Protein AF-A0A820ELJ1-F1 (afdb_monomer)

Structure (mmCIF, N/CA/C/O backbone):
data_AF-A0A820ELJ1-F1
#
_entry.id   AF-A0A820ELJ1-F1
#
loop_
_atom_site.group_PDB
_atom_site.id
_atom_site.type_symbol
_atom_site.label_atom_id
_atom_site.label_alt_id
_atom_site.label_comp_id
_atom_site.label_asym_id
_atom_site.label_entity_id
_atom_site.label_seq_id
_atom_site.pdbx_PDB_ins_code
_atom_site.Cartn_x
_atom_site.Cartn_y
_atom_site.Cartn_z
_atom_site.occupancy
_atom_site.B_iso_or_equiv
_atom_site.auth_seq_id
_atom_site.auth_comp_id
_atom_site.auth_asym_id
_atom_site.auth_atom_id
_atom_site.pdbx_PDB_model_num
ATOM 1 N N . MET A 1 1 ? -23.526 17.599 0.130 1.00 45.34 1 MET A N 1
ATOM 2 C CA . MET A 1 1 ? -22.568 16.827 0.947 1.00 45.34 1 MET A CA 1
ATOM 3 C C . MET A 1 1 ? -21.184 17.268 0.502 1.00 45.34 1 MET A C 1
ATOM 5 O O . MET A 1 1 ? -20.809 16.964 -0.621 1.00 45.34 1 MET A O 1
ATOM 9 N N . ASN A 1 2 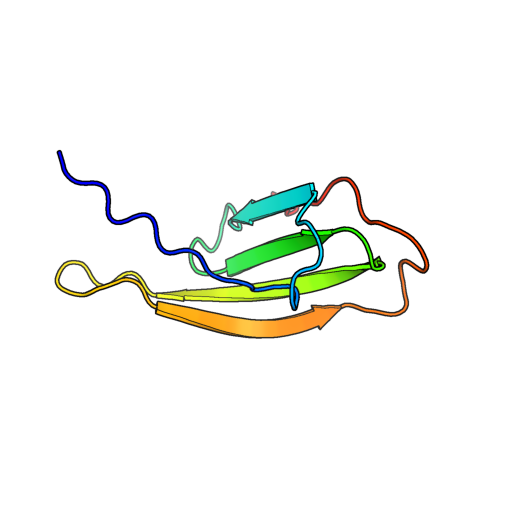? -20.507 18.112 1.284 1.00 42.19 2 ASN A N 1
ATOM 10 C CA . ASN A 1 2 ? -19.162 18.573 0.938 1.00 42.19 2 ASN A CA 1
ATOM 11 C C . ASN A 1 2 ? -18.200 17.452 1.325 1.00 42.19 2 ASN A C 1
ATOM 13 O O . ASN A 1 2 ? -17.958 17.227 2.508 1.00 42.19 2 ASN A O 1
ATOM 17 N N . VAL A 1 3 ? -17.735 16.691 0.338 1.00 51.97 3 VAL A N 1
ATOM 18 C CA . VAL A 1 3 ? -16.672 15.716 0.559 1.00 51.97 3 VAL A CA 1
ATOM 19 C C . VAL A 1 3 ? -15.375 16.504 0.496 1.00 51.97 3 VAL A C 1
ATOM 21 O O . VAL A 1 3 ? -14.924 16.894 -0.578 1.00 51.97 3 VAL A O 1
ATOM 24 N N . CYS A 1 4 ? -14.799 16.795 1.659 1.00 47.38 4 CYS A N 1
ATOM 25 C CA . CYS A 1 4 ? -13.399 17.177 1.722 1.00 47.38 4 CYS A CA 1
ATOM 26 C C . CYS A 1 4 ? -12.605 15.946 1.298 1.00 47.38 4 CYS A C 1
ATOM 28 O O . CYS A 1 4 ? -12.424 15.034 2.099 1.00 47.38 4 CYS A O 1
ATOM 30 N N . THR A 1 5 ? -12.206 15.882 0.031 1.00 49.34 5 THR A N 1
ATOM 31 C CA . THR A 1 5 ? -11.326 14.823 -0.456 1.00 49.34 5 THR A CA 1
ATOM 32 C C . THR A 1 5 ? -9.905 15.203 -0.053 1.00 49.34 5 THR A C 1
ATOM 34 O O . THR A 1 5 ? -9.356 16.138 -0.642 1.00 49.34 5 THR A O 1
ATOM 37 N N . PRO A 1 6 ? -9.294 14.556 0.955 1.00 52.75 6 PRO A N 1
ATOM 38 C CA . PRO A 1 6 ? -7.896 14.809 1.253 1.00 52.75 6 PRO A CA 1
ATOM 39 C C . PRO A 1 6 ? -7.067 14.393 0.033 1.00 52.75 6 PRO A C 1
ATOM 41 O O . PRO A 1 6 ? -7.103 13.237 -0.388 1.00 52.75 6 PRO A O 1
ATOM 44 N N . ASN A 1 7 ? -6.343 15.341 -0.564 1.00 54.62 7 ASN A N 1
ATOM 45 C CA . ASN A 1 7 ? -5.306 15.014 -1.532 1.00 54.62 7 ASN A CA 1
ATOM 46 C C . ASN A 1 7 ? -4.044 14.711 -0.724 1.00 54.62 7 ASN A C 1
ATOM 48 O O . ASN A 1 7 ? -3.597 15.532 0.073 1.00 54.62 7 ASN A O 1
ATOM 52 N N . ILE A 1 8 ? -3.499 13.509 -0.863 1.00 57.53 8 ILE A N 1
ATOM 53 C CA . ILE A 1 8 ? -2.275 13.160 -0.153 1.00 57.53 8 ILE A CA 1
ATOM 54 C C . ILE A 1 8 ? -1.291 12.593 -1.168 1.00 57.53 8 ILE A C 1
ATOM 56 O O . ILE A 1 8 ? -1.534 11.554 -1.778 1.00 57.53 8 ILE A O 1
ATOM 60 N N . SER A 1 9 ? -0.186 13.312 -1.380 1.00 66.25 9 SER A N 1
ATOM 61 C CA . SER A 1 9 ? 0.896 12.928 -2.297 1.00 66.25 9 SER A CA 1
ATOM 62 C C . SER A 1 9 ? 1.793 11.862 -1.666 1.00 66.25 9 SER A C 1
ATOM 64 O O . SER A 1 9 ? 2.983 12.073 -1.447 1.00 66.25 9 SER A O 1
ATOM 66 N N . TRP A 1 10 ? 1.207 10.705 -1.361 1.00 70.19 10 TRP A N 1
ATOM 67 C CA . TRP A 1 10 ? 1.864 9.580 -0.693 1.00 70.19 10 TRP A CA 1
ATOM 68 C C . TRP A 1 10 ? 3.087 9.025 -1.438 1.00 70.19 10 TR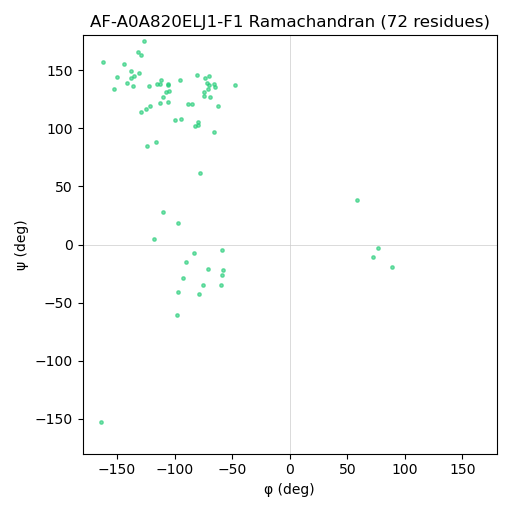P A C 1
ATOM 70 O O . TRP A 1 10 ? 3.985 8.481 -0.808 1.00 70.19 10 TRP A O 1
ATOM 80 N N . HIS A 1 11 ? 3.149 9.188 -2.763 1.00 74.88 11 HIS A N 1
ATOM 81 C CA . HIS A 1 11 ? 4.252 8.715 -3.613 1.00 74.88 11 HIS A CA 1
ATOM 82 C C . HIS A 1 11 ? 5.105 9.862 -4.178 1.00 74.88 11 HIS A C 1
ATOM 84 O O . HIS A 1 11 ? 5.648 9.744 -5.266 1.00 74.88 11 HIS A O 1
ATOM 90 N N . GLY A 1 12 ? 5.202 11.011 -3.499 1.00 73.88 12 GLY A N 1
ATOM 91 C CA . GLY A 1 12 ? 6.094 12.089 -3.960 1.00 73.88 12 GLY A CA 1
ATOM 92 C C . GLY A 1 12 ? 5.782 12.592 -5.378 1.00 73.88 12 GLY A C 1
ATOM 93 O O . GLY A 1 12 ? 6.697 12.883 -6.141 1.00 73.88 12 GLY A O 1
ATOM 94 N N . CYS A 1 13 ? 4.486 12.683 -5.704 1.00 78.06 13 CYS A N 1
ATOM 95 C CA . CYS A 1 13 ? 3.911 13.037 -7.011 1.00 78.06 13 CYS A CA 1
ATOM 96 C C . CYS A 1 13 ? 3.926 11.942 -8.091 1.00 78.06 13 CYS A C 1
ATOM 98 O O . CYS A 1 13 ? 3.347 12.166 -9.154 1.00 78.06 13 CYS A O 1
ATOM 100 N N . ASP A 1 14 ? 4.490 10.761 -7.832 1.00 85.31 14 ASP A N 1
ATOM 101 C CA . ASP A 1 14 ? 4.325 9.626 -8.742 1.00 85.31 14 ASP A CA 1
ATOM 102 C C . ASP A 1 14 ? 2.876 9.093 -8.703 1.00 85.31 14 ASP A C 1
ATOM 104 O O . ASP A 1 14 ? 2.227 9.105 -7.647 1.00 85.31 14 ASP A O 1
ATOM 108 N N . PRO A 1 15 ? 2.330 8.616 -9.838 1.00 87.25 15 PRO A N 1
ATOM 109 C CA . PRO A 1 15 ? 0.976 8.089 -9.877 1.00 87.25 15 PRO A CA 1
ATOM 110 C C . PRO A 1 15 ? 0.875 6.752 -9.133 1.00 87.25 15 PRO A C 1
ATOM 112 O O . PRO A 1 15 ? 1.708 5.853 -9.289 1.00 87.25 15 PRO A O 1
ATOM 115 N N . VAL A 1 16 ? -0.202 6.613 -8.359 1.00 90.50 16 VAL A N 1
ATOM 116 C CA . VAL A 1 16 ? -0.583 5.364 -7.692 1.00 90.50 16 VAL A CA 1
ATOM 117 C C . VAL A 1 16 ? -1.458 4.558 -8.645 1.00 90.50 16 VAL A C 1
ATOM 119 O O . VAL A 1 16 ? -2.513 5.028 -9.067 1.00 90.50 16 VAL A O 1
ATOM 122 N N . TYR A 1 17 ? -1.035 3.341 -8.980 1.00 92.56 17 TYR A N 1
ATOM 123 C CA . TYR A 1 17 ? -1.775 2.459 -9.889 1.00 92.56 17 TYR A CA 1
ATOM 124 C C . TYR A 1 17 ? -2.715 1.517 -9.145 1.00 92.56 17 TYR A C 1
ATOM 126 O O . TYR A 1 17 ? -3.762 1.137 -9.665 1.00 92.56 17 TYR A O 1
ATOM 134 N N . SER A 1 18 ? -2.373 1.161 -7.905 1.00 93.06 18 SER A N 1
ATOM 135 C CA . SER A 1 18 ? -3.198 0.279 -7.088 1.00 93.06 18 SER A CA 1
ATOM 136 C C . SER A 1 18 ? -3.035 0.583 -5.603 1.00 93.06 18 SER A C 1
ATOM 138 O O . SER A 1 18 ? -1.938 0.854 -5.114 1.00 93.06 18 SER A O 1
ATOM 140 N N . CYS A 1 19 ? -4.134 0.458 -4.864 1.00 93.19 19 CYS A N 1
ATOM 141 C CA . CYS A 1 19 ? -4.178 0.530 -3.409 1.00 93.19 19 CYS A CA 1
ATOM 142 C C . CYS A 1 19 ? -5.107 -0.559 -2.850 1.00 93.19 19 CYS A C 1
ATOM 144 O O . CYS A 1 19 ? -6.050 -0.980 -3.519 1.00 93.19 19 CYS A O 1
ATOM 146 N N . THR A 1 20 ? -4.821 -1.058 -1.647 1.00 94.38 20 THR A N 1
ATOM 147 C CA . THR A 1 20 ? -5.656 -2.065 -0.977 1.00 94.38 20 THR A CA 1
ATOM 148 C C . THR A 1 20 ? -5.523 -1.972 0.540 1.00 94.38 20 THR A C 1
ATOM 150 O O . THR A 1 20 ? -4.418 -1.911 1.083 1.00 94.38 20 THR A O 1
ATOM 153 N N . ILE A 1 21 ? -6.655 -1.999 1.236 1.00 93.88 21 ILE A N 1
ATOM 154 C CA . ILE A 1 21 ? -6.697 -2.164 2.694 1.00 93.88 21 ILE A CA 1
ATOM 155 C C . ILE A 1 21 ? -6.539 -3.657 3.001 1.00 93.88 21 ILE A C 1
ATOM 157 O O . ILE A 1 21 ? -6.960 -4.498 2.201 1.00 93.88 21 ILE A O 1
ATOM 161 N N . ASN A 1 22 ? -5.880 -3.988 4.106 1.00 93.62 22 ASN A N 1
ATOM 162 C CA . ASN A 1 22 ? -5.751 -5.363 4.563 1.00 93.62 22 ASN A CA 1
ATOM 163 C C . ASN A 1 22 ? -7.127 -5.874 5.036 1.00 93.62 22 ASN A C 1
ATOM 165 O O . ASN A 1 22 ? -7.768 -5.217 5.856 1.00 93.62 22 ASN A O 1
ATOM 169 N N . PRO A 1 23 ? -7.600 -7.021 4.516 1.00 92.62 23 PRO A N 1
ATOM 170 C CA . PRO A 1 23 ? -8.938 -7.529 4.809 1.00 92.62 23 PRO A CA 1
ATOM 171 C C . PRO A 1 23 ? -9.101 -8.051 6.244 1.00 92.62 23 PRO A C 1
ATOM 173 O O . PRO A 1 23 ? -10.228 -8.142 6.722 1.00 92.62 23 PRO A O 1
ATOM 176 N N . VAL A 1 24 ? -8.003 -8.404 6.921 1.00 93.00 24 VAL A N 1
ATOM 177 C CA . VAL A 1 24 ? -8.000 -8.915 8.302 1.00 93.00 24 VAL A CA 1
ATOM 178 C C . VAL A 1 24 ? -7.691 -7.796 9.298 1.00 93.00 24 VAL A C 1
ATOM 180 O O . VAL A 1 24 ? -8.324 -7.706 10.347 1.00 93.00 24 VAL A O 1
ATOM 183 N N . ASP A 1 25 ? -6.739 -6.923 8.961 1.00 90.75 25 ASP A N 1
ATOM 184 C CA . ASP A 1 25 ? -6.343 -5.772 9.776 1.00 90.75 25 ASP A CA 1
ATOM 185 C C . ASP A 1 25 ? -6.635 -4.460 9.039 1.00 90.75 25 ASP A C 1
ATOM 187 O O . ASP A 1 25 ? -5.769 -3.903 8.365 1.00 90.75 25 ASP A O 1
ATOM 191 N N . SER A 1 26 ? -7.849 -3.927 9.195 1.00 88.00 26 SER A N 1
ATOM 192 C CA . SER A 1 26 ? -8.300 -2.696 8.522 1.00 88.00 26 SER A CA 1
ATOM 193 C C . SER A 1 26 ? -7.456 -1.448 8.819 1.0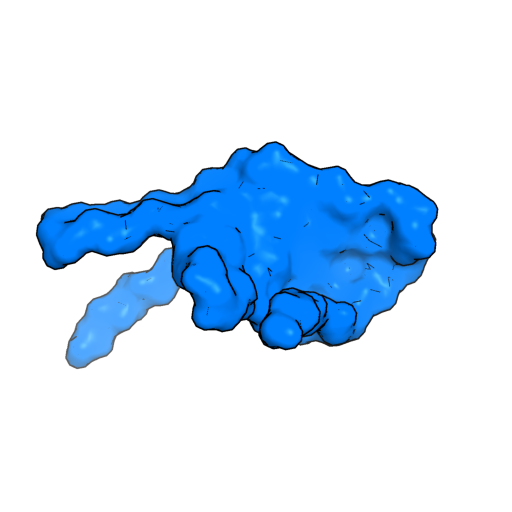0 88.00 26 SER A C 1
ATOM 195 O O . SER A 1 26 ? -7.704 -0.395 8.232 1.00 88.00 26 SER A O 1
ATOM 197 N N . LYS A 1 27 ? -6.469 -1.542 9.719 1.00 91.94 27 LYS A N 1
ATOM 198 C CA . LYS A 1 27 ? -5.494 -0.485 9.994 1.00 91.94 27 LYS A CA 1
ATOM 199 C C . LYS A 1 27 ? -4.324 -0.484 9.015 1.00 91.94 27 LYS A C 1
ATOM 201 O O . LYS A 1 27 ? -3.515 0.427 9.043 1.00 91.94 27 LYS A O 1
ATOM 206 N N . ARG A 1 28 ? -4.197 -1.470 8.127 1.00 93.50 28 ARG A N 1
ATOM 207 C CA . ARG A 1 28 ? -3.089 -1.528 7.163 1.00 93.50 28 ARG A CA 1
ATOM 208 C C . ARG A 1 28 ? -3.556 -1.204 5.759 1.00 93.50 28 ARG A C 1
ATOM 210 O O . ARG A 1 28 ? -4.495 -1.807 5.244 1.00 93.50 28 ARG A O 1
ATOM 217 N N . LEU A 1 29 ? -2.833 -0.308 5.102 1.00 93.50 29 LEU A N 1
ATOM 218 C CA . LEU A 1 29 ? -3.013 0.020 3.693 1.00 93.50 29 LEU A CA 1
ATOM 219 C C . LEU A 1 29 ? -1.711 -0.228 2.945 1.00 93.50 29 LEU A C 1
ATOM 221 O O . LEU A 1 29 ? -0.634 0.143 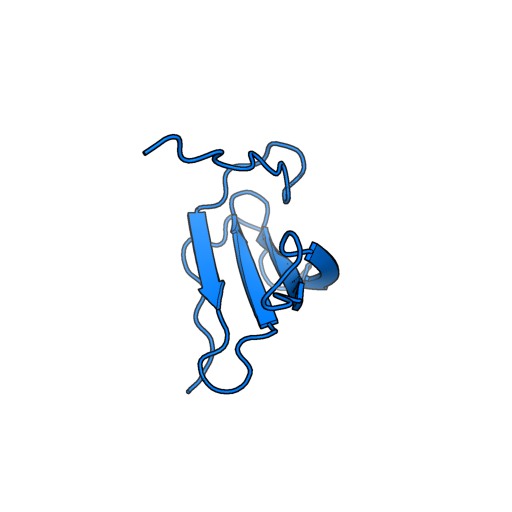3.401 1.00 93.50 29 LEU A O 1
ATOM 225 N N . ALA A 1 30 ? -1.823 -0.842 1.774 1.00 94.25 30 ALA A N 1
ATOM 226 C CA . ALA A 1 30 ? -0.723 -0.995 0.840 1.00 94.25 30 ALA A CA 1
ATOM 227 C C . ALA A 1 30 ? -1.031 -0.219 -0.441 1.00 94.25 30 ALA A C 1
ATOM 229 O O . ALA A 1 30 ? -2.155 -0.251 -0.947 1.00 94.25 30 ALA A O 1
ATOM 230 N N . THR A 1 31 ? -0.029 0.470 -0.976 1.00 93.94 31 THR A N 1
ATOM 231 C CA . THR A 1 31 ? -0.134 1.245 -2.223 1.00 93.94 31 THR A CA 1
ATOM 232 C C . THR A 1 31 ? 1.075 0.987 -3.104 1.00 93.94 31 THR A C 1
ATOM 234 O O . THR A 1 31 ? 2.182 0.861 -2.582 1.00 93.94 31 THR A O 1
ATOM 237 N N . ALA A 1 32 ? 0.884 0.966 -4.418 1.00 93.56 32 ALA A N 1
ATOM 238 C CA . ALA A 1 32 ? 1.952 0.735 -5.380 1.00 93.56 32 ALA A CA 1
ATOM 239 C C . ALA A 1 32 ? 1.747 1.583 -6.646 1.00 93.56 32 ALA A C 1
ATOM 241 O O . ALA A 1 32 ? 0.619 1.985 -6.956 1.00 93.56 32 ALA A O 1
ATOM 242 N N . GLY A 1 33 ? 2.834 1.878 -7.358 1.00 90.62 33 GLY A N 1
ATOM 243 C CA . GLY A 1 33 ? 2.798 2.815 -8.478 1.00 90.62 33 GLY A CA 1
ATOM 244 C C . GLY A 1 33 ? 4.011 2.747 -9.399 1.00 90.62 33 GLY A C 1
ATOM 245 O O . GLY A 1 33 ? 4.657 1.705 -9.542 1.00 90.62 33 GLY A O 1
ATOM 246 N N . MET A 1 34 ? 4.302 3.881 -10.034 1.00 86.75 34 MET A N 1
ATOM 247 C CA . MET A 1 34 ? 5.216 3.982 -11.176 1.00 86.75 34 MET A CA 1
ATOM 248 C C . MET A 1 34 ? 6.653 3.515 -10.905 1.00 86.75 34 MET A C 1
ATOM 250 O O . MET A 1 34 ? 7.280 2.939 -11.790 1.00 86.75 34 MET A O 1
ATOM 254 N N . ARG A 1 35 ? 7.190 3.726 -9.700 1.00 84.75 35 ARG A N 1
ATOM 255 C CA . ARG A 1 35 ? 8.633 3.563 -9.428 1.00 84.75 35 ARG A CA 1
ATOM 256 C C . ARG A 1 35 ? 9.044 2.218 -8.830 1.00 84.75 35 ARG A C 1
ATOM 258 O O . ARG A 1 35 ? 10.091 2.136 -8.198 1.00 84.75 35 ARG A O 1
ATOM 265 N N . GLY A 1 36 ? 8.213 1.184 -8.943 1.00 85.69 36 GLY A N 1
ATOM 266 C CA . GLY A 1 36 ? 8.513 -0.131 -8.354 1.00 85.69 36 GLY A CA 1
AT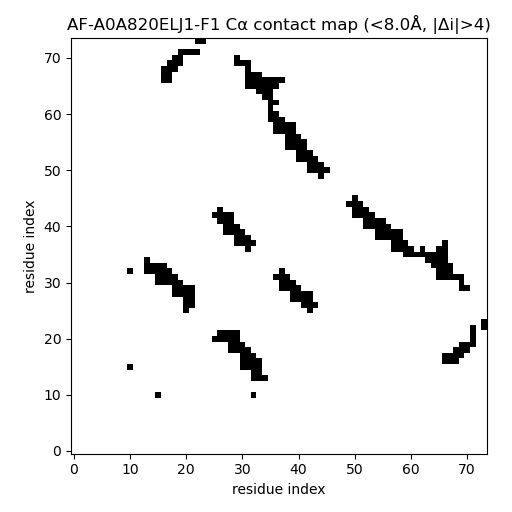OM 267 C C . GLY A 1 36 ? 8.401 -0.194 -6.828 1.00 85.69 36 GLY A C 1
ATOM 268 O O . GLY A 1 36 ? 8.386 -1.275 -6.245 1.00 85.69 36 GLY A O 1
ATOM 269 N N . SER A 1 37 ? 8.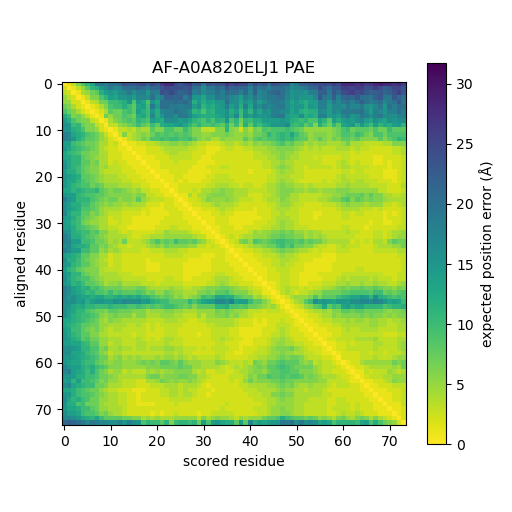268 0.959 -6.175 1.00 89.44 37 SER A N 1
ATOM 270 C CA . SER A 1 37 ? 8.069 1.070 -4.740 1.00 89.44 37 SER A CA 1
ATOM 271 C C . SER A 1 37 ? 6.651 0.683 -4.347 1.00 89.44 37 SER A C 1
ATOM 273 O O . SER A 1 37 ? 5.661 1.190 -4.885 1.00 89.44 37 SER A O 1
ATOM 275 N N . ILE A 1 38 ? 6.565 -0.173 -3.338 1.00 92.94 38 ILE A N 1
ATOM 276 C CA . ILE A 1 38 ? 5.336 -0.430 -2.601 1.00 92.94 38 ILE A CA 1
ATOM 277 C C . ILE A 1 38 ? 5.474 0.271 -1.253 1.00 92.94 38 ILE A C 1
ATOM 279 O O . ILE A 1 38 ? 6.487 0.119 -0.577 1.00 92.94 38 ILE A O 1
ATOM 283 N N . TYR A 1 39 ? 4.460 1.021 -0.842 1.00 92.75 39 TYR A N 1
ATOM 284 C CA . TYR A 1 39 ? 4.434 1.678 0.463 1.00 92.75 39 TYR A CA 1
ATOM 285 C C . TYR A 1 39 ? 3.346 1.063 1.336 1.00 92.75 39 TYR A C 1
ATOM 287 O O . TYR A 1 39 ? 2.239 0.786 0.860 1.00 92.75 39 TYR A O 1
ATOM 295 N N . LEU A 1 40 ? 3.688 0.862 2.605 1.00 93.88 40 LEU A N 1
ATOM 296 C CA . LEU A 1 40 ? 2.800 0.421 3.668 1.00 93.88 40 LEU A CA 1
ATOM 297 C C . LEU A 1 40 ? 2.466 1.591 4.588 1.00 93.88 40 LEU A C 1
ATOM 299 O O . LEU A 1 40 ? 3.338 2.380 4.963 1.00 93.88 40 LEU A O 1
ATOM 303 N N . TRP A 1 41 ? 1.19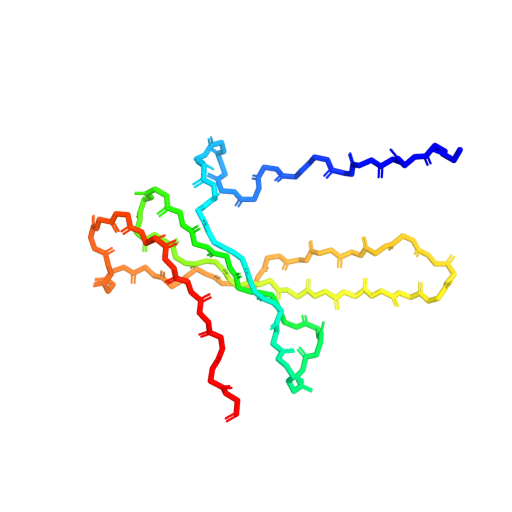9 1.652 4.974 1.00 93.19 41 TRP A N 1
ATOM 304 C CA . TRP A 1 41 ? 0.624 2.728 5.766 1.00 93.19 41 TRP A CA 1
ATOM 305 C C . TRP A 1 41 ? -0.177 2.164 6.932 1.00 93.19 41 TRP A C 1
ATOM 307 O O . TRP A 1 41 ? -0.796 1.101 6.802 1.00 93.19 41 TRP A O 1
ATOM 317 N N . ASP A 1 42 ? -0.182 2.899 8.040 1.00 93.75 42 ASP A N 1
ATOM 318 C CA . ASP A 1 42 ? -1.113 2.698 9.143 1.00 93.75 42 ASP A CA 1
ATOM 319 C C . ASP A 1 42 ? -2.301 3.638 8.981 1.00 93.75 42 ASP A C 1
ATOM 321 O O . ASP A 1 42 ? -2.130 4.789 8.576 1.00 93.75 42 ASP A O 1
ATOM 325 N N . ILE A 1 43 ? -3.491 3.157 9.311 1.00 91.69 43 ILE A N 1
ATOM 326 C CA . ILE A 1 43 ? -4.732 3.919 9.290 1.00 91.69 43 ILE A CA 1
ATOM 327 C C . ILE A 1 43 ? -5.315 3.903 10.695 1.00 91.69 43 ILE A C 1
ATOM 329 O O . ILE A 1 43 ? -5.726 2.860 11.208 1.00 91.69 43 ILE A O 1
ATOM 333 N N . GLU A 1 44 ? -5.458 5.087 11.276 1.00 90.44 44 GLU A N 1
ATOM 334 C CA . GLU A 1 44 ? -6.227 5.282 12.495 1.00 90.44 44 GLU A CA 1
ATOM 335 C C . GLU A 1 44 ? -7.467 6.111 12.159 1.00 90.44 44 GLU A C 1
ATOM 337 O O . GLU A 1 44 ? -7.380 7.222 11.640 1.00 90.44 44 GLU A O 1
ATOM 342 N N . CYS A 1 45 ? -8.650 5.559 12.435 1.00 86.12 45 CYS A N 1
ATOM 343 C CA . CYS A 1 45 ? -9.928 6.225 12.188 1.00 86.12 45 CYS A CA 1
ATOM 344 C C . CYS A 1 45 ? -10.733 6.296 13.494 1.00 86.12 45 CYS A C 1
ATOM 346 O O . CYS A 1 45 ? -11.540 5.404 13.777 1.00 86.12 45 CYS A O 1
ATOM 3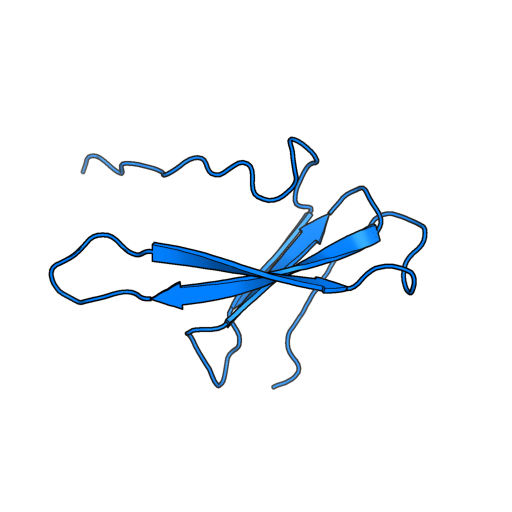48 N N . PRO A 1 46 ? -10.491 7.309 14.342 1.00 84.56 46 PRO A N 1
ATOM 349 C CA . PRO A 1 46 ? -11.260 7.496 15.563 1.00 84.56 46 PRO A CA 1
ATOM 350 C C . PRO A 1 46 ? -12.669 7.991 15.215 1.00 84.56 46 PRO A C 1
ATOM 352 O O . PRO A 1 46 ? -12.828 8.881 14.386 1.00 84.56 46 PRO A O 1
ATOM 355 N N . ALA A 1 47 ? -13.703 7.485 15.892 1.00 81.38 47 ALA A N 1
ATOM 356 C CA . ALA A 1 47 ? -15.105 7.798 15.573 1.00 81.38 47 ALA A CA 1
ATOM 357 C C . ALA A 1 47 ? -15.471 9.299 15.626 1.00 81.38 47 ALA A C 1
ATOM 359 O O . ALA A 1 47 ? -16.461 9.712 15.029 1.00 81.38 47 ALA A O 1
ATOM 360 N N . ALA A 1 48 ? -14.695 10.110 16.349 1.00 80.50 48 ALA A N 1
ATOM 361 C CA . ALA A 1 48 ? -14.966 11.529 16.583 1.00 80.50 48 ALA A CA 1
ATOM 362 C C . ALA A 1 48 ? -13.878 12.471 16.029 1.00 80.50 48 ALA A C 1
ATOM 364 O O . ALA A 1 48 ? -13.932 13.673 16.284 1.00 80.50 48 ALA A O 1
ATOM 365 N N . GLN A 1 49 ? -12.870 11.952 15.321 1.00 82.44 49 GLN A N 1
ATOM 366 C CA . GLN A 1 49 ? -11.721 12.734 14.852 1.00 82.44 49 GLN A CA 1
ATOM 367 C C . GLN A 1 49 ? -11.435 12.463 13.374 1.00 82.44 49 GLN A C 1
ATOM 369 O O . GLN A 1 49 ? -11.953 11.517 12.784 1.00 82.44 49 GLN A O 1
ATOM 374 N N . GLN A 1 50 ? -10.618 13.319 12.760 1.00 80.69 50 GLN A N 1
ATOM 375 C CA . GLN A 1 50 ? -10.165 13.085 11.392 1.00 80.69 50 GLN A CA 1
ATOM 376 C C . GLN A 1 50 ? -9.268 11.841 11.344 1.00 80.69 50 GLN A C 1
ATOM 378 O O . GLN A 1 50 ? -8.432 11.674 12.234 1.00 80.69 50 GLN A O 1
ATOM 383 N N . PRO A 1 51 ? -9.424 10.981 10.324 1.00 84.25 51 PRO A N 1
ATOM 384 C CA . PRO A 1 51 ? -8.567 9.821 10.169 1.00 84.25 51 PRO A CA 1
ATOM 385 C C . PRO A 1 51 ? -7.129 10.262 9.900 1.00 84.25 51 PRO A C 1
ATOM 387 O O . PRO A 1 51 ? -6.881 11.155 9.085 1.00 84.25 51 PRO A O 1
ATOM 390 N N . THR A 1 52 ? -6.183 9.618 10.571 1.00 86.94 52 THR A N 1
ATOM 391 C CA . THR A 1 52 ? -4.750 9.822 10.374 1.00 86.94 52 THR A CA 1
ATOM 392 C C . THR A 1 52 ? -4.180 8.632 9.620 1.00 86.94 52 THR A C 1
ATOM 394 O O . THR A 1 52 ? -4.532 7.477 9.861 1.00 86.94 52 THR A O 1
ATOM 397 N N . ILE A 1 53 ? -3.316 8.928 8.650 1.00 88.75 53 ILE A N 1
ATOM 398 C CA . ILE A 1 53 ? -2.651 7.913 7.837 1.00 88.75 53 ILE A CA 1
ATOM 399 C C . ILE A 1 53 ? -1.157 8.153 7.958 1.00 88.75 53 ILE A C 1
ATOM 401 O O . ILE A 1 53 ? -0.667 9.220 7.582 1.00 88.75 53 ILE A O 1
ATOM 405 N N . THR A 1 54 ? -0.441 7.183 8.516 1.00 91.44 54 THR A N 1
ATOM 406 C CA . THR A 1 54 ? 0.991 7.301 8.791 1.00 91.44 54 THR A CA 1
ATOM 407 C C . THR A 1 54 ? 1.779 6.360 7.897 1.00 91.44 54 THR A C 1
ATOM 409 O O . THR A 1 54 ? 1.358 5.249 7.583 1.00 91.44 54 THR A O 1
ATOM 412 N N . PHE A 1 55 ? 2.931 6.830 7.434 1.00 91.31 55 PHE A N 1
ATOM 413 C CA . PHE A 1 55 ? 3.846 6.009 6.659 1.00 91.31 55 PHE A CA 1
ATOM 414 C C . PHE A 1 55 ? 4.563 5.015 7.579 1.00 91.31 55 PHE A C 1
ATOM 416 O O . PHE A 1 55 ? 5.156 5.432 8.572 1.00 91.31 55 PHE A O 1
ATOM 423 N N . ILE A 1 56 ? 4.532 3.723 7.243 1.00 93.50 56 ILE A N 1
ATOM 424 C CA . ILE A 1 56 ? 5.224 2.677 8.009 1.00 93.50 56 ILE A CA 1
ATOM 425 C C . ILE A 1 56 ? 6.559 2.349 7.350 1.00 93.50 56 ILE A C 1
ATOM 427 O O . ILE A 1 56 ? 7.617 2.449 7.969 1.00 93.50 56 ILE A O 1
ATOM 431 N N . SER A 1 57 ? 6.509 1.887 6.102 1.00 92.81 57 SER A N 1
ATOM 432 C CA . SER A 1 57 ? 7.689 1.386 5.407 1.00 92.81 57 SER A CA 1
ATOM 433 C C . SER A 1 57 ? 7.490 1.323 3.900 1.00 92.81 57 SER A C 1
ATOM 435 O O . SER A 1 57 ? 6.372 1.247 3.389 1.00 92.81 57 SER A O 1
ATOM 437 N N . SER A 1 58 ? 8.607 1.342 3.180 1.00 91.19 58 SER A N 1
ATOM 438 C CA . SER A 1 58 ? 8.657 1.130 1.739 1.00 91.19 58 SER A CA 1
ATOM 439 C C . SER A 1 58 ? 9.323 -0.207 1.449 1.00 91.19 58 SER A C 1
ATOM 441 O O . SER A 1 58 ? 10.444 -0.454 1.894 1.00 91.19 58 SER A O 1
ATOM 443 N N . LEU A 1 59 ? 8.654 -1.042 0.670 1.00 90.88 59 LEU A N 1
ATOM 444 C CA . LEU A 1 59 ? 9.185 -2.275 0.120 1.00 90.88 59 LEU A CA 1
ATOM 445 C C . LEU A 1 59 ? 9.722 -1.945 -1.275 1.00 90.88 59 LEU A C 1
ATOM 447 O O . LEU A 1 59 ? 8.960 -1.651 -2.199 1.00 90.88 59 LEU A O 1
ATOM 451 N N . THR A 1 60 ? 11.042 -1.940 -1.404 1.00 89.38 60 THR A N 1
ATOM 452 C CA . THR A 1 60 ? 11.760 -1.580 -2.631 1.00 89.38 60 THR A CA 1
ATOM 453 C C . THR A 1 60 ? 12.776 -2.666 -2.983 1.00 89.38 60 THR A C 1
ATOM 455 O O . THR A 1 60 ? 13.086 -3.533 -2.167 1.00 89.38 60 THR A O 1
ATOM 458 N N . GLY A 1 61 ? 13.264 -2.666 -4.225 1.00 84.06 61 GLY A N 1
ATOM 459 C CA . GLY A 1 61 ? 14.309 -3.587 -4.690 1.00 84.06 61 GLY A CA 1
ATOM 460 C C . GLY A 1 61 ? 13.813 -4.925 -5.248 1.00 84.06 61 GLY A C 1
ATOM 461 O O . GLY A 1 61 ? 14.534 -5.548 -6.019 1.00 84.06 61 GLY A O 1
ATOM 462 N N . ALA A 1 62 ? 12.583 -5.346 -4.936 1.00 87.62 62 ALA A N 1
ATOM 463 C CA . ALA A 1 62 ? 11.973 -6.526 -5.559 1.00 87.62 62 ALA A CA 1
ATOM 464 C C . ALA A 1 62 ? 11.431 -6.228 -6.968 1.00 87.62 62 ALA A C 1
ATOM 466 O O . ALA A 1 62 ? 11.626 -7.011 -7.895 1.00 87.62 62 ALA A O 1
ATOM 467 N N . HIS A 1 63 ? 10.771 -5.080 -7.134 1.00 87.69 63 HIS A N 1
ATOM 468 C CA . HIS A 1 63 ? 10.307 -4.586 -8.426 1.00 87.69 63 HIS A CA 1
ATOM 469 C C . HIS A 1 63 ? 11.200 -3.426 -8.865 1.00 87.69 63 HIS A C 1
ATOM 471 O O . HIS A 1 63 ? 11.355 -2.446 -8.138 1.00 87.69 63 HIS A O 1
ATOM 477 N N . LEU A 1 64 ? 11.804 -3.562 -10.046 1.00 88.94 64 LEU A N 1
ATOM 478 C CA . LEU A 1 64 ? 12.650 -2.530 -10.662 1.00 88.94 64 LEU A CA 1
ATOM 479 C C . LEU A 1 64 ? 11.848 -1.572 -11.555 1.00 88.94 64 LEU A C 1
ATOM 481 O O . LEU A 1 64 ? 12.331 -0.503 -11.906 1.00 88.94 64 LEU A O 1
ATOM 485 N N . GLU A 1 65 ? 10.622 -1.964 -11.887 1.00 91.12 65 GLU A N 1
ATOM 486 C CA . GLU A 1 65 ? 9.691 -1.261 -12.763 1.00 91.12 65 GLU A CA 1
ATOM 487 C C . GLU A 1 65 ? 8.354 -1.059 -12.050 1.00 91.12 65 GLU A C 1
ATOM 489 O O . GLU A 1 65 ? 8.134 -1.575 -10.953 1.00 91.12 65 GLU A O 1
ATOM 494 N N . SER A 1 66 ? 7.440 -0.335 -12.690 1.00 91.25 66 SER A N 1
ATOM 495 C CA . SER A 1 66 ? 6.102 -0.053 -12.172 1.00 91.25 66 SER A CA 1
ATOM 496 C C . SER A 1 66 ? 5.356 -1.278 -11.633 1.00 91.25 66 SER A C 1
ATOM 498 O O . SER A 1 66 ? 5.287 -2.331 -12.268 1.00 91.25 66 SER A O 1
ATOM 500 N N . VAL A 1 67 ? 4.701 -1.104 -10.483 1.00 93.38 67 VAL A N 1
ATOM 501 C CA . VAL A 1 67 ? 3.816 -2.118 -9.900 1.00 93.38 67 VAL A CA 1
ATOM 502 C C . VAL A 1 67 ? 2.375 -1.762 -10.236 1.00 93.38 67 VAL A C 1
ATOM 504 O O . VAL A 1 67 ? 1.799 -0.830 -9.677 1.00 93.38 67 VAL A O 1
ATOM 507 N N . ASN A 1 68 ? 1.780 -2.526 -11.147 1.00 93.69 68 ASN A N 1
ATOM 508 C CA . ASN A 1 68 ? 0.432 -2.253 -11.649 1.00 93.69 68 ASN A CA 1
ATOM 509 C C . ASN A 1 68 ? -0.668 -2.629 -10.650 1.00 93.69 68 ASN A C 1
ATOM 511 O O . ASN A 1 68 ? -1.690 -1.954 -10.570 1.00 93.69 68 ASN A O 1
ATOM 515 N N . CYS A 1 69 ? -0.465 -3.705 -9.886 1.00 92.62 69 CYS A N 1
ATOM 516 C CA . CYS A 1 69 ? -1.477 -4.273 -9.003 1.00 92.62 69 CYS A CA 1
ATOM 517 C C . CYS A 1 69 ? -0.853 -4.753 -7.694 1.00 92.62 69 CYS A C 1
ATOM 519 O O . CYS A 1 69 ? 0.189 -5.402 -7.697 1.00 92.62 69 CYS A O 1
ATOM 521 N N . ILE A 1 70 ? -1.542 -4.497 -6.582 1.00 93.19 70 ILE A N 1
ATOM 522 C CA . ILE A 1 70 ? -1.198 -5.036 -5.263 1.00 93.19 70 ILE A CA 1
ATOM 523 C C . ILE A 1 70 ? -2.455 -5.520 -4.543 1.00 93.19 70 ILE A C 1
ATOM 525 O O . ILE A 1 70 ? -3.480 -4.837 -4.560 1.00 93.19 70 ILE A O 1
ATOM 529 N N . ARG A 1 71 ? -2.390 -6.696 -3.914 1.00 94.25 71 ARG A N 1
ATOM 530 C CA . ARG A 1 71 ? -3.466 -7.278 -3.103 1.00 94.25 71 ARG A CA 1
ATOM 531 C C . ARG A 1 71 ? -2.870 -7.887 -1.840 1.00 94.25 71 ARG A C 1
ATOM 533 O O . ARG A 1 71 ? -1.776 -8.444 -1.886 1.00 94.25 71 ARG A O 1
ATOM 540 N N . TRP A 1 72 ? -3.591 -7.775 -0.731 1.00 92.12 72 TRP A N 1
ATOM 541 C CA . TRP A 1 72 ? -3.285 -8.567 0.454 1.00 92.12 72 TRP A CA 1
ATOM 542 C C . TRP A 1 72 ? -3.718 -10.007 0.213 1.00 92.12 72 TRP A C 1
ATOM 544 O O . TRP A 1 72 ? -4.743 -10.245 -0.428 1.00 92.12 72 TRP A O 1
ATOM 554 N N . ASN A 1 73 ? -2.937 -10.950 0.729 1.00 87.56 73 ASN A N 1
ATOM 555 C CA . ASN A 1 73 ? -3.409 -12.319 0.841 1.00 87.56 73 ASN A CA 1
ATOM 556 C C . ASN A 1 73 ? -4.479 -12.376 1.940 1.00 87.56 73 ASN A C 1
ATOM 558 O O . ASN A 1 73 ? -4.288 -11.773 3.000 1.00 87.56 73 ASN A O 1
ATOM 562 N N . SER A 1 74 ? -5.595 -13.040 1.650 1.00 74.62 74 SER A N 1
ATOM 563 C CA . SER A 1 74 ? -6.729 -13.230 2.562 1.00 74.62 74 SER A CA 1
ATOM 564 C C . SER A 1 74 ? -6.556 -14.467 3.424 1.00 74.62 74 SER A C 1
ATOM 566 O O . SER A 1 74 ? -6.176 -15.505 2.833 1.00 74.62 74 SER A O 1
#

Solvent-accessible surface area (backbone atoms only — not comparable to full-atom values): 4592 Å² total; per-residue (Å²): 132,88,77,84,72,83,85,73,70,86,58,80,78,52,59,75,58,25,67,35,62,31,91,88,49,76,38,33,36,40,36,23,13,59,76,14,43,32,40,36,31,40,48,48,72,53,98,89,54,81,65,47,74,44,86,71,51,72,54,62,82,84,40,90,48,57,35,66,73,62,78,68,88,129

pLDDT: mean 84.42, std 13.39, range [42.19, 94.38]

InterPro domains:
  IPR015943 WD40/YVTN repeat-like-containing domain superfamily [G3DSA:2.130.10.10] (2-74)
  IPR036322 WD40-repeat-containing domain superfamily [SSF50978] (12-73)
  IPR045145 Chromatin assembly factor 1 subunit Cac2/CHAF1B/FAS2 [PTHR15271] (1-73)

Mean predicted aligned error: 6.09 Å

Foldseek 3Di:
DDPPDDDDPPPVPFDWQEKDAAPVDNQWIWTFFFQQKIWIWGWDDDPPDDIDIGTDDIDHDPGRGGDNYDDDDD

Radius of gyration: 13.25 Å; Cα contacts (8 Å, |Δi|>4): 143; chains: 1; bounding box: 37×32×29 Å

Secondary structure (DSSP, 8-state):
---------TTTTPPEEEEEE-SS-TTEEEEEETTS-EEEEEEE--TTS--EEEEEEEE-SS-SS---------

Nearest PDB structures (foldseek):
  8q9t-assembly1_C  TM=8.543E-01  e=9.936E-02  Saccharomyces cerevisiae
  8tnp-assembly1_A  TM=5.974E-01  e=4.207E-01  Homo sapiens
  6pai-assembly1_A  TM=5.542E-01  e=5.003E-01  Homo sapiens
  8u16-assembly2_E  TM=5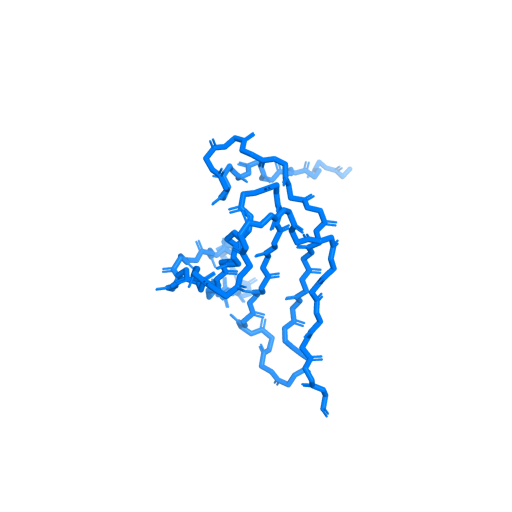.371E-01  e=5.949E-01  Homo sapiens
  9dqd-assembly1_B  TM=5.529E-01  e=7.940E-01  Homo sapiens

Organism: NCBI:txid433720

Sequence (74 aa):
MNVCTPNISWHGCDPVYSCTINPVDSKRLATAGMRGSIYLWDIECPAAQQPTITFISSLTGAHLESVNCIRWNS